Protein AF-A0A3D5KE02-F1 (afdb_monomer_lite)

Sequence (170 aa):
MRNIPLLLDSGAHSLYNRHIMNTGNGFMNKCYDWYYTDEFKQYVDAYADFVKYYRGYIDYYVNVDAIGNPELTFKIHEYLEKEHNLRPMPVIHYLTDVSWVKKYMDKGYDYIAIGGLGQEVDKAHYFRWADTIFRYISDPVTKMPVIKTHGLAIANFEILRRYPWYSVDA

Structure (mmCIF, N/CA/C/O backbone):
data_AF-A0A3D5KE02-F1
#
_entry.id   AF-A0A3D5KE02-F1
#
loop_
_atom_site.group_PDB
_atom_site.id
_atom_site.type_symbol
_atom_site.label_atom_id
_atom_site.label_alt_id
_atom_site.label_comp_id
_atom_site.label_asym_id
_atom_site.label_entity_id
_atom_site.label_seq_id
_atom_site.pdbx_PDB_ins_code
_atom_site.Cartn_x
_atom_site.Cartn_y
_atom_site.Cartn_z
_atom_site.occupancy
_atom_site.B_iso_or_equiv
_atom_site.auth_seq_id
_atom_site.auth_comp_id
_atom_site.auth_asym_id
_atom_site.auth_atom_id
_atom_site.pdbx_PDB_model_num
ATOM 1 N N . MET A 1 1 ? -20.496 -20.550 -1.465 1.00 58.88 1 MET A N 1
ATOM 2 C CA . MET A 1 1 ? -20.091 -19.203 -1.009 1.00 58.88 1 MET A CA 1
ATOM 3 C C . MET A 1 1 ? -18.686 -19.318 -0.447 1.00 58.88 1 MET A C 1
ATOM 5 O O . MET A 1 1 ? -18.450 -20.249 0.315 1.00 58.88 1 MET A O 1
ATOM 9 N N . ARG A 1 2 ? -17.738 -18.479 -0.883 1.00 66.88 2 ARG A N 1
ATOM 10 C CA . ARG A 1 2 ? -16.411 -18.418 -0.249 1.00 66.88 2 ARG A CA 1
ATOM 11 C C . ARG A 1 2 ? -16.573 -17.640 1.058 1.00 66.88 2 ARG A C 1
ATOM 13 O O . ARG A 1 2 ? -17.112 -16.543 1.030 1.00 66.88 2 ARG A O 1
ATOM 20 N N . ASN A 1 3 ? -16.149 -18.228 2.176 1.00 79.81 3 ASN A N 1
ATOM 21 C CA . ASN A 1 3 ? -16.277 -17.622 3.509 1.00 79.81 3 ASN A CA 1
ATOM 22 C C . ASN A 1 3 ? -15.004 -16.892 3.970 1.00 79.81 3 ASN A C 1
ATOM 24 O O . ASN A 1 3 ? -14.986 -16.359 5.075 1.00 79.81 3 ASN A O 1
ATOM 28 N N . ILE A 1 4 ? -13.938 -16.891 3.164 1.00 89.00 4 ILE A N 1
ATOM 29 C CA . ILE A 1 4 ? -12.635 -16.326 3.530 1.00 89.00 4 ILE A CA 1
ATOM 30 C C . ILE A 1 4 ? -12.225 -15.326 2.443 1.00 89.00 4 ILE A C 1
ATOM 32 O O . ILE A 1 4 ? -12.051 -15.762 1.301 1.00 89.00 4 ILE A O 1
ATOM 36 N N . PRO A 1 5 ? -12.088 -14.028 2.777 1.00 92.56 5 PRO A N 1
ATOM 37 C CA . PRO A 1 5 ? -11.579 -13.024 1.852 1.00 92.56 5 PRO A CA 1
ATOM 38 C C . PRO A 1 5 ? -10.137 -13.322 1.430 1.00 92.56 5 PRO A C 1
ATOM 40 O O . PRO A 1 5 ? -9.315 -13.698 2.267 1.00 92.56 5 PRO A O 1
ATOM 43 N N . LEU A 1 6 ? -9.822 -13.120 0.153 1.00 95.06 6 LEU A N 1
ATOM 44 C CA . LEU A 1 6 ? -8.477 -13.244 -0.401 1.00 95.06 6 LEU A CA 1
ATOM 45 C C . LEU A 1 6 ? -7.895 -11.863 -0.714 1.00 95.06 6 LEU A C 1
ATOM 47 O O . LEU A 1 6 ? -8.452 -11.118 -1.524 1.00 95.06 6 LEU A O 1
ATOM 51 N N . LEU A 1 7 ? -6.747 -11.558 -0.108 1.00 96.75 7 LEU A N 1
ATOM 52 C CA . LEU A 1 7 ? -5.913 -10.416 -0.468 1.00 96.75 7 LEU A CA 1
ATOM 53 C C . LEU A 1 7 ? -4.772 -10.883 -1.380 1.00 96.75 7 LEU A C 1
ATOM 55 O O . LEU A 1 7 ? -4.089 -11.855 -1.065 1.00 96.75 7 LEU A O 1
ATOM 59 N N . LEU A 1 8 ? -4.585 -10.199 -2.507 1.00 97.62 8 LEU A N 1
ATOM 60 C CA . LEU A 1 8 ? -3.496 -10.434 -3.450 1.00 97.62 8 LEU A CA 1
ATOM 61 C C . LEU A 1 8 ? -2.366 -9.417 -3.237 1.00 97.62 8 LEU A C 1
ATOM 63 O O . LEU A 1 8 ? -2.588 -8.207 -3.329 1.00 97.62 8 LEU A O 1
ATOM 67 N N . ASP A 1 9 ? -1.159 -9.928 -2.996 1.00 97.38 9 ASP A N 1
ATOM 68 C CA . ASP A 1 9 ? 0.077 -9.145 -3.030 1.00 97.38 9 ASP A CA 1
ATOM 69 C C . ASP A 1 9 ? 0.479 -8.784 -4.472 1.00 97.38 9 ASP A C 1
ATOM 71 O O . ASP A 1 9 ? 0.216 -9.533 -5.417 1.00 97.38 9 ASP A O 1
ATOM 75 N N . SER A 1 10 ? 1.133 -7.636 -4.639 1.00 97.56 10 SER A N 1
ATOM 76 C CA . SER A 1 10 ? 1.538 -7.104 -5.945 1.00 97.56 10 SER A CA 1
ATOM 77 C C . SER A 1 10 ? 2.935 -7.528 -6.397 1.00 97.56 10 SER A C 1
ATOM 79 O O . SER A 1 10 ? 3.343 -7.169 -7.497 1.00 97.56 10 SER A O 1
ATOM 81 N N . GLY A 1 11 ? 3.698 -8.238 -5.561 1.00 97.00 11 GLY A N 1
ATOM 82 C CA . GLY A 1 11 ? 5.084 -8.613 -5.827 1.00 97.00 11 GLY A CA 1
ATOM 83 C C . GLY A 1 11 ? 6.092 -7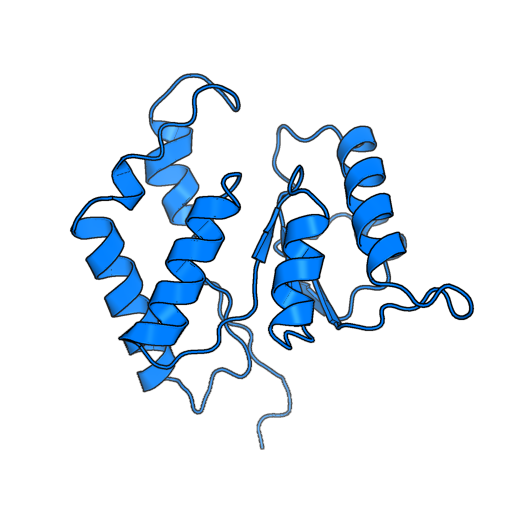.465 -5.688 1.00 97.00 11 GLY A C 1
ATOM 84 O O . GLY A 1 11 ? 7.283 -7.668 -5.950 1.00 97.00 11 GLY A O 1
ATOM 85 N N . ALA A 1 12 ? 5.659 -6.276 -5.252 1.00 96.12 12 ALA A N 1
ATOM 86 C CA . ALA A 1 12 ? 6.487 -5.072 -5.156 1.00 96.12 12 ALA A CA 1
ATOM 87 C C . ALA A 1 12 ? 7.755 -5.273 -4.311 1.00 96.12 12 ALA A C 1
ATOM 89 O O . ALA A 1 12 ? 8.839 -4.842 -4.706 1.00 96.12 12 ALA A O 1
ATOM 90 N N . HIS A 1 13 ? 7.676 -6.018 -3.203 1.00 93.56 13 HIS A N 1
ATOM 91 C CA . HIS A 1 13 ? 8.852 -6.328 -2.383 1.00 93.56 13 HIS A CA 1
ATOM 92 C C . HIS A 1 13 ? 9.904 -7.162 -3.138 1.00 93.56 13 HIS A C 1
ATOM 94 O O . HIS A 1 13 ? 11.105 -6.900 -3.033 1.00 93.56 13 HIS A O 1
ATOM 100 N N . SER A 1 14 ? 9.485 -8.136 -3.952 1.00 93.94 14 SER A N 1
ATOM 101 C CA . SER A 1 14 ? 10.408 -8.917 -4.786 1.00 93.94 14 SER A CA 1
ATOM 102 C C . SER A 1 14 ? 11.065 -8.063 -5.874 1.00 93.94 14 SER A C 1
ATOM 104 O O . SER A 1 14 ? 12.266 -8.209 -6.114 1.00 93.94 14 SER A O 1
ATOM 106 N N . LEU A 1 15 ? 10.306 -7.156 -6.498 1.00 94.38 15 LEU A N 1
ATOM 107 C CA . LEU A 1 15 ? 10.835 -6.200 -7.476 1.00 94.38 15 LEU A CA 1
ATOM 108 C C . LEU A 1 15 ? 11.845 -5.247 -6.835 1.00 94.38 15 LEU A C 1
ATOM 110 O O . LEU A 1 15 ? 12.945 -5.064 -7.354 1.00 94.38 15 LEU A O 1
ATOM 114 N N . TYR A 1 16 ? 11.504 -4.702 -5.670 1.00 91.06 16 TYR A N 1
ATOM 115 C CA . TYR A 1 16 ? 12.371 -3.823 -4.897 1.00 91.06 16 TYR A CA 1
ATOM 116 C C . TYR A 1 16 ? 13.699 -4.501 -4.533 1.00 91.06 16 TYR A C 1
ATOM 118 O O . TYR A 1 16 ? 14.767 -3.925 -4.749 1.00 91.06 16 TYR A O 1
ATOM 126 N N . ASN A 1 17 ? 13.667 -5.750 -4.063 1.00 89.00 17 ASN A N 1
ATOM 127 C CA . ASN A 1 17 ? 14.891 -6.492 -3.760 1.00 89.00 17 ASN A CA 1
ATOM 128 C C . ASN A 1 17 ? 15.759 -6.691 -5.007 1.00 89.00 17 ASN A C 1
ATOM 130 O O . ASN A 1 17 ? 16.967 -6.465 -4.965 1.00 89.00 17 ASN A O 1
ATOM 134 N N . ARG A 1 18 ? 15.146 -7.072 -6.134 1.00 90.44 18 ARG A N 1
ATOM 135 C CA . ARG A 1 18 ? 15.862 -7.346 -7.386 1.00 90.44 18 ARG A CA 1
ATOM 136 C C . ARG A 1 18 ? 16.480 -6.094 -8.008 1.00 90.44 18 ARG A C 1
ATOM 138 O O . ARG A 1 18 ? 17.625 -6.158 -8.443 1.00 90.44 18 ARG A O 1
ATOM 145 N N . HIS A 1 19 ? 15.731 -4.996 -8.063 1.00 89.69 19 HIS A N 1
ATOM 146 C CA . HIS A 1 19 ? 16.077 -3.835 -8.886 1.00 89.69 19 HIS A CA 1
ATOM 147 C C . HIS A 1 19 ? 16.568 -2.621 -8.094 1.00 89.69 19 HIS A C 1
ATOM 149 O O . HIS A 1 19 ? 17.078 -1.694 -8.712 1.00 89.69 19 HIS A O 1
ATOM 155 N N . ILE A 1 20 ? 16.420 -2.610 -6.762 1.00 85.56 20 ILE A N 1
ATOM 156 C CA . ILE A 1 20 ? 16.772 -1.456 -5.917 1.00 85.56 20 ILE A CA 1
ATOM 157 C C . ILE A 1 20 ? 17.773 -1.841 -4.827 1.00 85.56 20 ILE A C 1
ATOM 159 O O . ILE A 1 20 ? 18.833 -1.229 -4.728 1.00 85.56 20 ILE A O 1
ATOM 163 N N . MET A 1 21 ? 17.484 -2.859 -4.004 1.00 77.94 21 MET A N 1
ATOM 164 C CA . MET A 1 21 ? 18.418 -3.239 -2.927 1.00 77.94 21 MET A CA 1
ATOM 165 C C . MET A 1 21 ? 19.736 -3.797 -3.469 1.00 77.94 21 MET A C 1
ATOM 167 O O . MET A 1 21 ? 20.801 -3.492 -2.937 1.00 77.94 21 MET A O 1
ATOM 171 N N . ASN A 1 22 ? 19.671 -4.586 -4.543 1.00 69.06 22 ASN A N 1
ATOM 172 C CA . ASN A 1 22 ? 20.833 -5.285 -5.092 1.00 69.06 22 ASN A CA 1
ATOM 173 C C . ASN A 1 22 ? 21.682 -4.442 -6.063 1.00 69.06 22 ASN A C 1
ATOM 175 O O . ASN A 1 22 ? 22.681 -4.943 -6.575 1.00 69.06 22 ASN A O 1
ATOM 179 N N . THR A 1 23 ? 21.321 -3.178 -6.319 1.00 65.00 23 THR A N 1
ATOM 180 C CA . THR A 1 23 ? 22.024 -2.307 -7.282 1.00 65.00 23 THR A CA 1
ATOM 181 C C . THR A 1 23 ? 23.038 -1.340 -6.648 1.00 65.00 23 THR A C 1
ATOM 183 O O . THR A 1 23 ? 23.767 -0.684 -7.387 1.00 65.00 23 THR A O 1
ATOM 186 N N . GLY A 1 24 ? 23.159 -1.290 -5.310 1.00 53.88 24 GLY A N 1
ATOM 187 C CA . GLY A 1 24 ? 24.323 -0.715 -4.606 1.00 53.88 24 GLY A CA 1
ATOM 188 C C . GLY A 1 24 ? 24.070 0.416 -3.586 1.00 53.88 24 GLY A C 1
ATOM 189 O O . GLY A 1 24 ? 23.250 1.300 -3.795 1.00 53.88 24 GLY A O 1
ATOM 190 N N . ASN A 1 25 ? 24.870 0.378 -2.505 1.00 44.94 25 ASN A N 1
ATOM 191 C CA . ASN A 1 25 ? 25.144 1.361 -1.433 1.00 44.94 25 ASN A CA 1
ATOM 192 C C . ASN A 1 25 ? 23.988 1.900 -0.563 1.00 44.94 25 ASN A C 1
ATOM 194 O O . ASN A 1 25 ? 23.861 3.106 -0.350 1.00 44.94 25 ASN A O 1
ATOM 198 N N . GLY A 1 26 ? 23.267 0.980 0.086 1.00 50.59 26 GLY A N 1
ATOM 199 C CA . GLY A 1 26 ? 22.546 1.237 1.339 1.00 50.59 26 GLY A CA 1
ATOM 200 C C . GLY A 1 26 ? 21.244 2.034 1.209 1.00 50.59 26 GLY A C 1
ATOM 201 O O . GLY A 1 26 ? 20.931 2.613 0.172 1.00 50.59 26 GLY A O 1
ATOM 202 N N . PHE A 1 27 ? 20.475 2.080 2.304 1.00 50.75 27 PHE A N 1
ATOM 203 C CA . PHE A 1 27 ? 19.140 2.695 2.382 1.00 50.75 27 PHE A CA 1
ATOM 204 C C . PHE A 1 27 ? 19.060 4.145 1.854 1.00 50.75 27 PHE A C 1
ATOM 206 O O . PHE A 1 27 ? 17.977 4.599 1.484 1.00 50.75 27 PHE A O 1
ATOM 213 N N . MET A 1 28 ? 20.191 4.863 1.801 1.00 51.22 28 MET A N 1
ATOM 214 C CA . MET A 1 28 ? 20.272 6.287 1.457 1.00 51.22 28 MET A CA 1
ATOM 215 C C . MET A 1 28 ? 20.569 6.606 -0.015 1.00 51.22 28 MET A C 1
ATOM 217 O O . MET A 1 28 ? 20.303 7.731 -0.421 1.00 51.22 28 MET A O 1
ATOM 221 N N . ASN A 1 29 ? 21.047 5.654 -0.825 1.00 57.09 29 ASN A N 1
ATOM 222 C CA . ASN A 1 29 ? 21.339 5.873 -2.252 1.00 57.09 29 ASN A CA 1
ATOM 223 C C . ASN A 1 29 ? 20.473 4.981 -3.153 1.00 57.09 29 ASN A C 1
ATOM 225 O O . ASN A 1 29 ? 20.963 4.320 -4.066 1.00 57.09 29 ASN A O 1
ATOM 229 N N . LYS A 1 30 ? 19.163 4.946 -2.887 1.00 68.12 30 LYS A N 1
ATOM 230 C CA . LYS A 1 30 ? 18.218 4.183 -3.710 1.00 68.12 30 LYS A CA 1
ATOM 231 C C . LYS A 1 30 ? 18.053 4.844 -5.077 1.00 68.12 30 LYS A C 1
ATOM 233 O O . LYS A 1 30 ? 17.524 5.950 -5.177 1.00 68.12 30 LYS A O 1
ATOM 238 N N . CYS A 1 31 ? 18.460 4.137 -6.122 1.00 80.62 31 CYS A N 1
ATOM 239 C CA . CYS A 1 31 ? 18.144 4.486 -7.497 1.00 80.62 31 CYS A CA 1
ATOM 240 C C . CYS A 1 31 ? 16.792 3.868 -7.872 1.00 80.62 31 CYS A C 1
ATOM 242 O O . CYS A 1 31 ? 16.634 2.656 -7.772 1.00 80.62 31 CYS A O 1
ATOM 244 N N . TYR A 1 32 ? 15.820 4.685 -8.288 1.00 89.44 32 TYR A N 1
ATOM 245 C CA . TYR A 1 32 ? 14.488 4.221 -8.709 1.00 89.44 32 TYR A CA 1
ATOM 246 C C . TYR A 1 32 ? 14.326 4.195 -10.237 1.00 89.44 32 TYR A C 1
ATOM 248 O O . TYR A 1 32 ? 13.203 4.082 -10.722 1.00 89.44 32 TYR A O 1
ATOM 256 N N . ASP A 1 33 ? 15.420 4.277 -10.999 1.00 90.88 33 ASP A N 1
ATOM 257 C CA . ASP A 1 33 ? 15.392 4.383 -12.465 1.00 90.88 33 ASP A CA 1
ATOM 258 C C . ASP A 1 33 ? 14.643 3.224 -13.131 1.00 90.88 33 ASP A C 1
ATOM 260 O O . ASP A 1 33 ? 13.952 3.420 -14.130 1.00 90.88 33 ASP A O 1
ATOM 264 N N . TRP A 1 34 ? 14.698 2.027 -12.537 1.00 93.56 34 TRP A N 1
ATOM 265 C CA . TRP A 1 34 ? 13.983 0.862 -13.055 1.00 93.56 34 TRP A CA 1
ATOM 266 C C . TRP A 1 34 ? 12.461 1.079 -13.151 1.00 93.56 34 TRP A C 1
ATOM 268 O O . TRP A 1 34 ? 11.843 0.616 -14.108 1.00 93.56 34 TRP A O 1
ATOM 278 N N . TYR A 1 35 ? 11.861 1.864 -12.248 1.00 95.62 35 TYR A N 1
ATOM 279 C CA . TYR A 1 35 ? 10.425 2.183 -12.277 1.00 95.62 35 TYR A CA 1
ATOM 280 C C . TYR A 1 35 ? 10.009 3.073 -13.461 1.00 95.62 35 TYR A C 1
ATOM 282 O O . TYR A 1 35 ? 8.820 3.290 -13.680 1.00 95.62 35 TYR A O 1
ATOM 290 N N . TYR A 1 36 ? 10.967 3.603 -14.222 1.00 95.31 36 TYR A N 1
ATOM 291 C CA . TYR A 1 36 ? 10.714 4.396 -15.427 1.00 95.31 36 TYR A CA 1
ATOM 292 C C . TYR A 1 36 ? 10.968 3.608 -16.719 1.00 95.31 36 TYR A C 1
ATOM 294 O O . TYR A 1 36 ? 10.894 4.176 -17.807 1.00 95.31 36 TYR A O 1
ATOM 302 N N . THR A 1 37 ? 11.276 2.312 -16.619 1.00 96.81 37 THR A N 1
ATOM 303 C CA . THR A 1 37 ? 11.525 1.447 -17.778 1.00 96.81 37 THR A CA 1
ATOM 304 C C . THR A 1 37 ? 10.233 0.877 -18.363 1.00 96.81 37 THR A C 1
ATOM 306 O O . THR A 1 37 ? 9.233 0.697 -17.662 1.00 96.81 37 THR A O 1
ATOM 309 N N . ASP A 1 38 ? 10.281 0.502 -19.643 1.00 98.12 38 ASP A N 1
ATOM 310 C CA . ASP A 1 38 ? 9.194 -0.245 -20.285 1.00 98.12 38 ASP A CA 1
ATOM 311 C C . ASP A 1 38 ? 8.962 -1.607 -19.620 1.00 98.12 38 ASP A C 1
ATOM 313 O O . ASP A 1 38 ? 7.827 -2.072 -19.567 1.00 98.12 38 ASP A O 1
ATOM 317 N N . GLU A 1 39 ? 10.009 -2.230 -19.071 1.00 97.88 39 GLU A N 1
ATOM 318 C CA . GLU A 1 39 ? 9.906 -3.496 -18.336 1.00 97.88 39 GLU A CA 1
ATOM 319 C C . GLU A 1 39 ? 9.007 -3.349 -17.100 1.00 97.88 39 GLU A C 1
ATOM 321 O O . GLU A 1 39 ? 8.083 -4.141 -16.906 1.00 97.88 39 GLU A O 1
ATOM 326 N N . PHE A 1 40 ? 9.219 -2.307 -16.288 1.00 98.06 40 PHE A N 1
ATOM 327 C CA . PHE A 1 40 ? 8.353 -2.046 -15.139 1.00 98.06 40 PHE A CA 1
ATOM 328 C C . PHE A 1 40 ? 6.916 -1.750 -15.574 1.00 98.06 40 PHE A C 1
ATOM 330 O O . PHE A 1 40 ? 5.971 -2.299 -15.005 1.00 98.06 40 PHE A O 1
ATOM 337 N N . LYS A 1 41 ? 6.731 -0.931 -16.616 1.00 98.44 41 LYS A N 1
ATOM 338 C CA . LYS A 1 41 ? 5.392 -0.647 -17.144 1.00 98.44 41 LYS A CA 1
ATOM 339 C C . LYS A 1 41 ? 4.683 -1.930 -17.594 1.00 98.44 41 LYS A C 1
ATOM 341 O O . LYS A 1 41 ? 3.526 -2.137 -17.234 1.00 98.44 41 LYS A O 1
ATOM 346 N N . GLN A 1 42 ? 5.378 -2.812 -18.314 1.00 98.62 42 GLN A N 1
ATOM 347 C CA . GLN A 1 42 ? 4.853 -4.115 -18.733 1.00 98.62 42 GLN A CA 1
ATOM 348 C C . GLN A 1 42 ? 4.464 -4.989 -17.536 1.00 98.62 42 GLN A C 1
ATOM 350 O O . GLN A 1 42 ? 3.434 -5.658 -17.587 1.00 98.62 42 GLN A O 1
ATOM 355 N N . TYR A 1 43 ? 5.236 -4.957 -16.445 1.00 98.75 43 TYR A N 1
ATOM 356 C CA . TYR A 1 43 ? 4.874 -5.653 -15.210 1.00 98.75 43 TYR A CA 1
ATOM 357 C C . TYR A 1 43 ? 3.565 -5.121 -14.615 1.00 98.75 43 TYR A C 1
ATOM 359 O O . TYR A 1 43 ? 2.676 -5.905 -14.287 1.00 98.75 43 TYR A O 1
ATOM 367 N N . VAL A 1 44 ? 3.428 -3.797 -14.486 1.00 98.75 44 VAL A N 1
ATOM 368 C CA . VAL A 1 44 ? 2.219 -3.167 -13.930 1.00 98.75 44 VAL A CA 1
ATOM 369 C C . VAL A 1 44 ? 0.994 -3.466 -14.800 1.00 98.75 44 VAL A C 1
ATOM 371 O O . VAL A 1 44 ? -0.070 -3.780 -14.266 1.00 98.75 44 VAL A O 1
ATOM 374 N N . ASP A 1 45 ? 1.150 -3.429 -16.125 1.00 98.81 45 ASP A N 1
ATOM 375 C CA . ASP A 1 45 ? 0.090 -3.776 -17.077 1.00 98.81 45 ASP A CA 1
ATOM 376 C C . ASP A 1 45 ? -0.317 -5.258 -16.937 1.00 98.81 45 ASP A C 1
ATOM 378 O O . ASP A 1 45 ? -1.502 -5.566 -16.799 1.00 98.81 45 ASP A O 1
ATOM 382 N N . ALA A 1 46 ? 0.653 -6.174 -16.853 1.00 98.81 46 ALA A N 1
ATOM 383 C CA . ALA A 1 46 ? 0.391 -7.600 -16.650 1.00 98.81 46 ALA A CA 1
ATOM 384 C C . ALA A 1 46 ? -0.262 -7.902 -15.288 1.00 98.81 46 ALA A C 1
ATOM 386 O O . ALA A 1 46 ? -1.153 -8.750 -15.199 1.00 98.81 46 ALA A O 1
ATOM 387 N N . TYR A 1 47 ? 0.143 -7.200 -14.225 1.00 98.81 47 TYR A N 1
ATOM 388 C CA . TYR A 1 47 ? -0.497 -7.288 -12.912 1.00 98.81 47 TYR A CA 1
ATOM 389 C C . TYR A 1 47 ? -1.966 -6.854 -12.978 1.00 98.81 47 TYR A C 1
ATOM 391 O O . TYR A 1 47 ? -2.846 -7.547 -12.463 1.00 98.81 47 TYR A O 1
ATOM 399 N N . ALA A 1 48 ? -2.253 -5.742 -13.659 1.00 98.81 48 ALA A N 1
ATOM 400 C CA . ALA A 1 48 ? -3.617 -5.265 -13.835 1.00 98.81 48 ALA A CA 1
ATOM 401 C C . ALA A 1 48 ? -4.489 -6.272 -14.605 1.00 98.81 48 ALA A C 1
ATOM 403 O O . ALA A 1 48 ? -5.630 -6.531 -14.209 1.00 98.81 48 ALA A O 1
ATOM 404 N N . ASP A 1 49 ? -3.951 -6.882 -15.662 1.00 98.75 49 ASP A N 1
ATOM 405 C CA . ASP A 1 49 ? -4.639 -7.928 -16.422 1.00 98.75 49 ASP A CA 1
ATOM 406 C C . ASP A 1 49 ? -4.901 -9.178 -15.573 1.00 98.75 49 ASP A C 1
ATOM 408 O O . ASP A 1 49 ? -6.002 -9.736 -15.614 1.00 98.75 49 ASP A O 1
ATOM 412 N N . PHE A 1 50 ? -3.943 -9.574 -14.732 1.00 98.75 50 PHE A N 1
ATOM 413 C CA . PHE A 1 50 ? -4.110 -10.680 -13.791 1.00 98.75 50 PHE A CA 1
ATOM 414 C C . PHE A 1 50 ? -5.250 -10.415 -12.797 1.00 98.75 50 PHE A C 1
ATOM 416 O O . PHE A 1 50 ? -6.138 -11.258 -12.631 1.00 98.75 50 PHE A O 1
ATOM 423 N N . VAL A 1 51 ? -5.276 -9.229 -12.178 1.00 98.56 51 VAL A N 1
ATOM 424 C CA . VAL A 1 51 ? -6.345 -8.820 -11.250 1.00 98.56 51 VAL A CA 1
ATOM 425 C C . VAL A 1 51 ? -7.708 -8.868 -11.942 1.00 98.56 51 VAL A C 1
ATOM 427 O O . VAL A 1 51 ? -8.663 -9.420 -11.394 1.00 98.56 51 VAL A O 1
ATOM 430 N N . LYS A 1 52 ? -7.815 -8.342 -13.169 1.00 98.50 52 LYS A N 1
ATOM 431 C CA . LYS A 1 52 ? -9.068 -8.351 -13.942 1.00 98.50 52 LYS A CA 1
ATOM 432 C C . LYS A 1 52 ? -9.520 -9.768 -14.281 1.00 98.50 52 LYS A C 1
ATOM 434 O O . LYS A 1 52 ? -10.706 -10.072 -14.129 1.00 98.50 52 LYS A O 1
ATOM 439 N N . TYR A 1 53 ? -8.597 -10.627 -14.711 1.00 98.38 53 TYR A N 1
ATOM 440 C CA . TYR A 1 53 ? -8.889 -12.013 -15.073 1.00 98.38 53 TYR A CA 1
ATOM 441 C C . TYR A 1 53 ? -9.414 -12.812 -13.870 1.00 98.38 53 TYR A C 1
ATOM 443 O O . TYR A 1 53 ? -10.403 -13.537 -13.985 1.00 98.38 53 TYR A O 1
ATOM 451 N N . TYR A 1 54 ? -8.820 -12.616 -12.688 1.00 97.81 54 TYR A N 1
ATOM 452 C CA . TYR A 1 54 ? -9.178 -13.331 -11.459 1.00 97.81 54 TYR A CA 1
ATOM 453 C C . TYR A 1 54 ? -10.112 -12.558 -10.515 1.00 97.81 54 TYR A C 1
ATOM 455 O O . TYR A 1 54 ? -10.313 -12.984 -9.378 1.00 97.81 54 T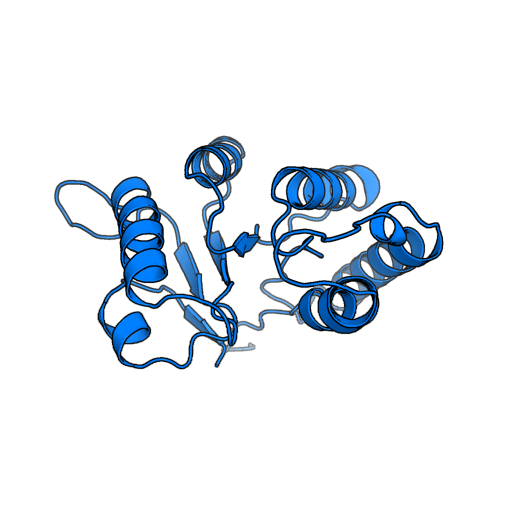YR A O 1
ATOM 463 N N . ARG A 1 55 ? -10.756 -11.475 -10.968 1.00 95.50 55 ARG A N 1
ATOM 464 C CA . ARG A 1 55 ? -11.601 -10.593 -10.131 1.00 95.50 55 ARG A CA 1
ATOM 465 C C . ARG A 1 55 ? -12.731 -11.290 -9.361 1.00 95.50 55 ARG A C 1
ATOM 467 O O . ARG A 1 55 ? -13.217 -10.756 -8.379 1.00 95.50 55 ARG A O 1
ATOM 474 N N . GLY A 1 56 ? -13.180 -12.465 -9.814 1.00 95.06 56 GLY A N 1
ATOM 475 C CA . GLY A 1 56 ? -14.187 -13.272 -9.108 1.00 95.06 56 GLY A CA 1
ATOM 476 C C . GLY A 1 56 ? -13.640 -14.066 -7.914 1.00 95.06 56 GLY A C 1
ATOM 477 O O . GLY A 1 56 ? -14.414 -14.681 -7.186 1.00 95.06 56 GLY A O 1
ATOM 478 N N . TYR A 1 57 ? -12.318 -14.084 -7.734 1.00 95.06 57 TYR A N 1
ATOM 479 C CA . TYR A 1 57 ? -11.609 -14.849 -6.708 1.00 95.06 57 TYR A CA 1
ATOM 480 C C . TYR A 1 57 ? -10.786 -13.980 -5.754 1.00 95.06 57 TYR A C 1
ATOM 482 O O . TYR A 1 57 ? -10.327 -14.512 -4.744 1.00 95.06 57 TYR A O 1
ATOM 490 N N . ILE A 1 58 ? -10.572 -12.707 -6.093 1.00 96.19 58 ILE A N 1
ATOM 491 C CA . ILE A 1 58 ? -9.757 -11.743 -5.350 1.00 96.19 58 ILE A CA 1
ATOM 492 C C . ILE A 1 58 ? -10.702 -10.715 -4.728 1.00 96.19 58 ILE A C 1
ATOM 494 O O . ILE A 1 58 ? -11.422 -10.033 -5.454 1.00 96.19 58 ILE A O 1
ATOM 498 N N . ASP A 1 59 ? -10.681 -10.591 -3.404 1.00 96.12 59 ASP A N 1
ATOM 499 C CA . ASP A 1 59 ? -11.507 -9.623 -2.674 1.00 96.12 59 ASP A CA 1
ATOM 500 C C . ASP A 1 59 ? -10.773 -8.288 -2.496 1.00 96.12 59 ASP A C 1
ATOM 502 O O . ASP A 1 59 ? -11.372 -7.218 -2.600 1.00 96.12 59 ASP A O 1
ATOM 506 N N . TYR A 1 60 ? -9.458 -8.354 -2.271 1.00 97.56 60 TYR A N 1
ATOM 507 C CA . TYR A 1 60 ? -8.578 -7.199 -2.121 1.00 97.56 60 TYR A CA 1
ATOM 508 C C . TYR A 1 60 ? -7.274 -7.417 -2.882 1.00 9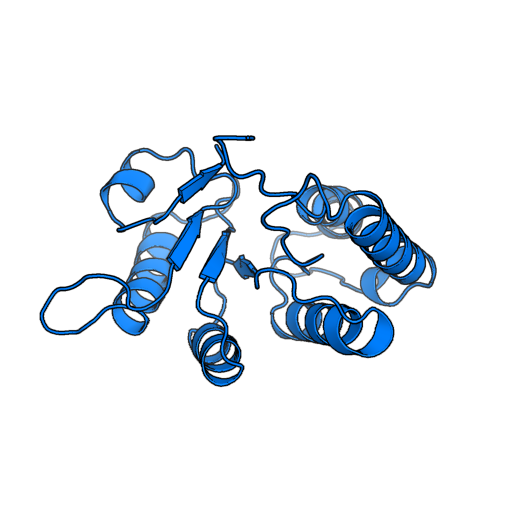7.56 60 TYR A C 1
ATOM 510 O O . TYR A 1 60 ? -6.807 -8.542 -3.030 1.00 97.56 60 TYR A O 1
ATOM 518 N N . TYR A 1 61 ? -6.654 -6.341 -3.343 1.00 98.31 61 TYR A N 1
ATOM 519 C CA . TYR A 1 61 ? -5.341 -6.377 -3.978 1.00 98.31 61 TYR A CA 1
ATOM 520 C C . TYR A 1 61 ? -4.626 -5.064 -3.695 1.00 98.31 61 TYR A C 1
ATOM 522 O O . TYR A 1 61 ? -5.263 -4.009 -3.697 1.00 98.31 61 TYR A O 1
ATOM 530 N N . VAL A 1 62 ? -3.329 -5.113 -3.413 1.00 98.19 62 VAL A N 1
ATOM 531 C CA . VAL A 1 62 ? -2.527 -3.911 -3.131 1.00 98.19 62 VAL A CA 1
ATOM 532 C C . VAL A 1 62 ? -1.986 -3.288 -4.421 1.00 98.19 62 VAL A C 1
ATOM 534 O O . VAL A 1 62 ? -2.050 -3.894 -5.494 1.00 98.19 62 VAL A O 1
ATOM 537 N N . ASN A 1 63 ? -1.502 -2.048 -4.372 1.00 96.75 63 ASN A N 1
ATOM 538 C CA . ASN A 1 63 ? -0.823 -1.451 -5.525 1.00 96.75 63 ASN A CA 1
ATOM 539 C C . ASN A 1 63 ? 0.597 -2.035 -5.694 1.00 96.75 63 ASN A C 1
ATOM 541 O O . ASN A 1 63 ? 1.140 -2.658 -4.785 1.00 96.75 63 ASN A O 1
ATOM 545 N N . VAL A 1 64 ? 1.191 -1.864 -6.880 1.00 98.06 64 VAL A N 1
ATOM 546 C CA . VAL A 1 64 ? 2.607 -2.192 -7.130 1.00 98.06 64 VAL A CA 1
ATOM 547 C C . VAL A 1 64 ? 3.443 -1.018 -6.615 1.00 98.06 64 VAL A C 1
ATOM 549 O O . VAL A 1 64 ? 3.735 -0.089 -7.364 1.00 98.06 64 VAL A O 1
ATOM 552 N N . ASP A 1 65 ? 3.717 -0.970 -5.315 1.00 96.88 65 ASP A N 1
ATOM 553 C CA . ASP A 1 65 ? 4.327 0.202 -4.694 1.00 96.88 65 ASP A CA 1
ATOM 554 C C . ASP A 1 65 ? 5.837 0.327 -4.962 1.00 96.88 65 ASP A C 1
ATOM 556 O O . ASP A 1 65 ? 6.521 -0.624 -5.338 1.00 96.88 65 ASP A O 1
ATOM 560 N N . ALA A 1 66 ? 6.360 1.536 -4.753 1.00 94.88 66 ALA A N 1
ATOM 561 C CA . ALA A 1 66 ? 7.788 1.813 -4.769 1.00 94.88 66 ALA A CA 1
ATOM 562 C C . ALA A 1 66 ? 8.284 2.022 -3.333 1.00 94.88 66 ALA A C 1
ATOM 564 O O . ALA A 1 66 ? 8.209 3.132 -2.797 1.00 94.88 66 ALA A O 1
ATOM 565 N N . ILE A 1 67 ? 8.800 0.959 -2.708 1.00 91.81 67 ILE A N 1
ATOM 566 C CA . ILE A 1 67 ? 9.164 0.936 -1.281 1.00 91.81 67 ILE A CA 1
ATOM 567 C C . ILE A 1 67 ? 10.138 2.067 -0.916 1.00 91.81 67 ILE A C 1
ATOM 569 O O . ILE A 1 67 ? 11.315 2.065 -1.286 1.00 91.81 67 ILE A O 1
ATOM 573 N N . GLY A 1 68 ? 9.660 3.001 -0.091 1.00 88.88 68 GLY A N 1
ATOM 574 C CA . GLY A 1 68 ? 10.411 4.178 0.356 1.00 88.88 68 GLY A CA 1
ATOM 575 C C . GLY A 1 68 ? 10.279 5.408 -0.549 1.00 88.88 68 GLY A C 1
ATOM 576 O O . GLY A 1 68 ? 10.946 6.407 -0.294 1.00 88.88 68 GLY A O 1
ATOM 577 N N . ASN A 1 69 ? 9.426 5.362 -1.575 1.00 93.06 69 ASN A N 1
ATOM 578 C CA . ASN A 1 69 ? 9.104 6.486 -2.448 1.00 93.06 69 ASN A CA 1
ATOM 579 C C . ASN A 1 69 ? 7.572 6.656 -2.564 1.00 93.06 69 ASN A C 1
ATOM 581 O O . ASN A 1 69 ? 6.938 6.084 -3.460 1.00 93.06 69 ASN A O 1
ATOM 585 N N . PRO A 1 70 ? 6.944 7.426 -1.654 1.00 95.25 70 PRO A N 1
ATOM 586 C CA . PRO A 1 70 ? 5.490 7.567 -1.625 1.00 95.25 70 PRO A CA 1
ATOM 587 C C . PRO A 1 70 ? 4.936 8.344 -2.829 1.00 95.25 70 PRO A C 1
ATOM 589 O O . PRO A 1 70 ? 3.822 8.071 -3.270 1.00 95.25 70 PRO A O 1
ATOM 592 N N . GLU A 1 71 ? 5.716 9.258 -3.416 1.00 96.62 71 GLU A N 1
ATOM 593 C CA . GLU A 1 71 ? 5.320 9.975 -4.633 1.00 96.62 71 GLU A CA 1
ATOM 594 C C . GLU A 1 71 ? 5.217 9.039 -5.833 1.00 96.62 71 GLU A C 1
ATOM 596 O O . GLU A 1 71 ? 4.223 9.062 -6.559 1.00 96.62 71 GLU A O 1
ATOM 601 N N . LEU A 1 72 ? 6.234 8.202 -6.037 1.00 96.81 72 LEU A N 1
ATOM 602 C CA . LEU A 1 72 ? 6.247 7.220 -7.112 1.00 96.81 72 LEU A CA 1
ATOM 603 C C . LEU A 1 72 ? 5.172 6.151 -6.898 1.00 96.81 72 LEU A C 1
ATOM 605 O O . LEU A 1 72 ? 4.431 5.849 -7.829 1.00 96.81 72 LEU A O 1
ATOM 609 N N . THR A 1 73 ? 5.007 5.672 -5.661 1.00 97.75 73 THR A N 1
ATOM 610 C CA . THR A 1 73 ? 3.900 4.780 -5.276 1.00 97.75 73 THR A CA 1
ATOM 611 C C . THR A 1 73 ? 2.549 5.379 -5.664 1.00 97.75 73 THR A C 1
ATOM 613 O O . THR A 1 73 ? 1.725 4.709 -6.281 1.00 97.75 73 THR A O 1
ATOM 616 N N . PHE A 1 74 ? 2.329 6.663 -5.370 1.00 98.12 74 PHE A N 1
ATOM 617 C CA . PHE A 1 74 ? 1.091 7.345 -5.733 1.00 98.12 74 PHE A CA 1
ATOM 618 C C . PHE A 1 74 ? 0.919 7.498 -7.252 1.00 98.12 74 PHE A C 1
ATOM 620 O O . PHE A 1 74 ? -0.187 7.325 -7.753 1.00 98.12 74 PHE A O 1
ATOM 627 N N . LYS A 1 75 ? 1.992 7.770 -8.008 1.00 98.38 75 LYS A N 1
ATOM 628 C CA . LYS A 1 75 ? 1.932 7.815 -9.482 1.00 98.38 75 LYS A CA 1
ATOM 629 C C . LYS A 1 75 ? 1.512 6.466 -10.072 1.00 98.38 75 LYS A C 1
ATOM 631 O O . LYS A 1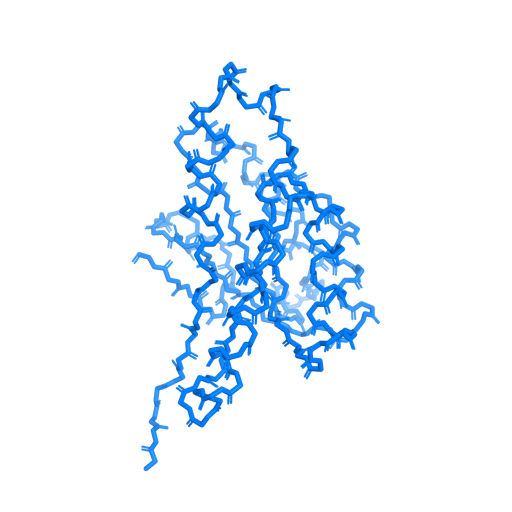 75 ? 0.659 6.435 -10.954 1.00 98.38 75 LYS A O 1
ATOM 636 N N . ILE A 1 76 ? 2.065 5.364 -9.563 1.00 98.56 76 ILE A N 1
ATOM 637 C CA . ILE A 1 76 ? 1.702 4.004 -9.993 1.00 98.56 76 ILE A CA 1
ATOM 638 C C . ILE A 1 76 ? 0.249 3.695 -9.617 1.00 98.56 76 ILE A C 1
ATOM 640 O O . ILE A 1 76 ? -0.505 3.141 -10.415 1.00 98.56 76 ILE A O 1
ATOM 644 N N . HIS A 1 77 ? -0.170 4.118 -8.424 1.00 98.62 77 HIS A N 1
ATOM 645 C CA . HIS A 1 77 ? -1.553 4.008 -7.969 1.00 98.62 77 HIS A CA 1
ATOM 646 C C . HIS A 1 77 ? -2.526 4.716 -8.917 1.00 98.62 77 HIS A C 1
ATOM 648 O O . HIS A 1 77 ? -3.509 4.123 -9.351 1.00 98.62 77 HIS A O 1
ATOM 654 N N . GLU A 1 78 ? -2.240 5.966 -9.283 1.00 98.50 78 GLU A N 1
ATOM 655 C CA . GLU A 1 78 ? -3.069 6.720 -10.226 1.00 98.50 78 GLU A CA 1
ATOM 656 C C . GLU A 1 78 ? -3.052 6.130 -11.638 1.00 98.50 78 GLU A C 1
ATOM 658 O O . GLU A 1 78 ? -4.061 6.217 -12.332 1.00 98.50 78 GLU A O 1
ATOM 663 N N . TYR A 1 79 ? -1.938 5.535 -12.067 1.00 98.69 79 TYR A N 1
ATOM 664 C CA . TYR A 1 79 ? -1.855 4.828 -13.344 1.00 98.69 79 TYR A CA 1
ATOM 665 C C . TYR A 1 79 ? -2.791 3.609 -13.367 1.00 98.69 79 TYR A C 1
ATOM 667 O O . TYR A 1 79 ? -3.581 3.459 -14.297 1.00 98.69 79 TYR A O 1
ATOM 675 N N . LEU A 1 80 ? -2.783 2.788 -12.310 1.00 98.75 80 LEU A N 1
ATOM 676 C CA . LEU A 1 80 ? -3.717 1.664 -12.159 1.00 98.75 80 LEU A CA 1
ATOM 677 C C . LEU A 1 80 ? -5.184 2.132 -12.115 1.00 98.75 80 LEU A C 1
ATOM 679 O O . LEU A 1 80 ? -6.052 1.488 -12.706 1.00 98.75 80 LEU A O 1
ATOM 683 N N . GLU A 1 81 ? -5.468 3.262 -11.458 1.00 98.50 81 GLU A N 1
ATOM 684 C CA . GLU A 1 81 ? -6.809 3.861 -11.459 1.00 98.50 81 GLU A CA 1
ATOM 685 C C . GLU A 1 81 ? -7.244 4.317 -12.857 1.00 98.50 81 GLU A C 1
ATOM 687 O O . GLU A 1 81 ? -8.328 3.955 -13.312 1.00 98.50 81 GLU A O 1
ATOM 692 N N . LYS A 1 82 ? -6.414 5.110 -13.541 1.00 98.50 82 LYS A N 1
ATOM 693 C CA . LYS A 1 82 ? -6.792 5.816 -14.774 1.00 98.50 82 LYS A CA 1
ATOM 694 C C . LYS A 1 82 ? -6.738 4.921 -16.008 1.00 98.50 82 LYS A C 1
ATOM 696 O O . LYS A 1 82 ? -7.698 4.891 -16.770 1.00 98.50 82 LYS A O 1
ATOM 701 N N . GLU A 1 83 ? -5.650 4.178 -16.183 1.00 98.56 83 GLU A N 1
ATOM 702 C CA . GLU A 1 83 ? -5.407 3.401 -17.406 1.00 98.56 83 GLU A CA 1
ATOM 703 C C . GLU A 1 83 ? -6.042 2.012 -17.341 1.00 98.56 83 GLU A C 1
ATOM 705 O O . GLU A 1 83 ? -6.428 1.439 -18.359 1.00 98.56 83 GLU A O 1
ATOM 710 N N . HIS A 1 84 ? -6.190 1.467 -16.130 1.00 98.44 84 HIS A N 1
ATOM 711 C CA . HIS A 1 84 ? -6.686 0.107 -15.934 1.00 98.44 84 HIS 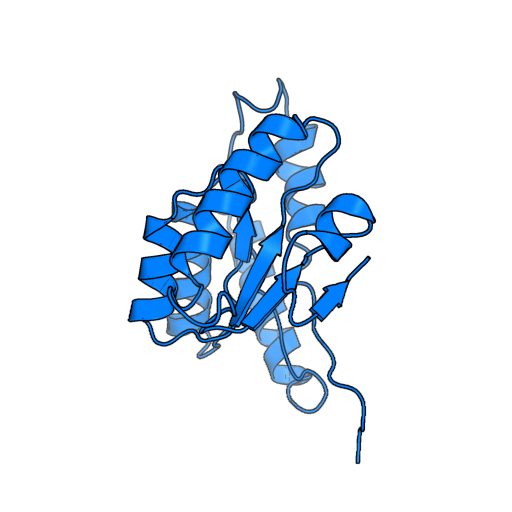A CA 1
ATOM 712 C C . HIS A 1 84 ? -8.063 0.021 -15.288 1.00 98.44 84 HIS A C 1
ATOM 714 O O . HIS A 1 84 ? -8.608 -1.083 -15.224 1.00 98.44 84 HIS A O 1
ATOM 720 N N . ASN A 1 85 ? -8.644 1.147 -14.859 1.00 98.38 85 ASN A N 1
ATOM 721 C CA . ASN A 1 85 ? -9.918 1.190 -14.140 1.00 98.38 85 ASN A CA 1
ATOM 722 C C . ASN A 1 85 ? -9.926 0.240 -12.923 1.00 98.38 85 ASN A C 1
ATOM 724 O O . ASN A 1 85 ? -10.892 -0.486 -12.675 1.00 98.38 85 ASN A O 1
ATOM 728 N N . LEU A 1 86 ? -8.804 0.202 -12.199 1.00 98.44 86 LEU A N 1
ATOM 729 C CA . LEU A 1 86 ? -8.641 -0.551 -10.958 1.00 98.44 86 LEU A CA 1
ATOM 730 C C . LEU A 1 86 ? -8.690 0.384 -9.746 1.00 98.44 86 LEU A C 1
ATOM 732 O O . LEU A 1 86 ? -8.521 1.591 -9.851 1.00 98.44 86 LEU A O 1
ATOM 736 N N . ARG A 1 87 ? -8.922 -0.177 -8.562 1.00 98.25 87 ARG A N 1
ATOM 737 C CA . ARG A 1 87 ? -8.924 0.553 -7.289 1.00 98.25 87 ARG A CA 1
ATOM 738 C C . ARG A 1 87 ? -8.148 -0.253 -6.240 1.00 98.25 87 ARG A C 1
ATOM 740 O O . ARG A 1 87 ? -8.768 -0.816 -5.338 1.00 98.25 87 ARG A O 1
ATOM 747 N N . PRO A 1 88 ? -6.816 -0.383 -6.392 1.00 98.31 88 PRO A N 1
ATOM 748 C CA . PRO A 1 88 ? -6.006 -1.160 -5.461 1.00 98.31 88 PRO A CA 1
ATOM 749 C C . PRO A 1 88 ? -6.026 -0.550 -4.057 1.00 98.31 88 PRO A C 1
ATOM 751 O O . PRO A 1 88 ? -6.178 0.661 -3.897 1.00 98.31 88 PRO A O 1
ATOM 754 N N . MET A 1 89 ? -5.829 -1.380 -3.036 1.00 98.56 89 MET A N 1
ATOM 755 C CA . MET A 1 89 ? -5.571 -0.934 -1.671 1.00 98.56 89 MET A CA 1
ATOM 756 C C . MET A 1 89 ? -4.256 -0.133 -1.643 1.00 98.56 89 MET A C 1
ATOM 758 O O . MET A 1 89 ? -3.223 -0.654 -2.074 1.00 98.56 89 MET A O 1
ATOM 762 N N . PRO A 1 90 ? -4.260 1.117 -1.145 1.00 98.31 90 PRO A N 1
ATOM 763 C CA . PRO A 1 90 ? -3.046 1.907 -1.010 1.00 98.31 90 PRO A CA 1
ATOM 764 C C . PRO A 1 90 ? -2.066 1.278 -0.027 1.00 98.31 90 PRO A C 1
ATOM 766 O O . PRO A 1 90 ? -2.476 0.846 1.049 1.00 98.31 90 PRO A O 1
ATOM 769 N N . VAL A 1 91 ? -0.775 1.314 -0.353 1.00 97.94 91 VAL A N 1
ATOM 770 C CA . VAL A 1 91 ? 0.305 0.882 0.541 1.00 97.94 91 VAL A CA 1
ATOM 771 C C . VAL A 1 91 ? 1.087 2.096 1.043 1.00 97.94 91 VAL A C 1
ATOM 773 O O . VAL A 1 91 ? 1.464 2.975 0.265 1.00 97.94 91 VAL A O 1
ATOM 776 N N . ILE A 1 92 ? 1.355 2.139 2.348 1.00 96.56 92 ILE A N 1
ATOM 777 C CA . ILE A 1 92 ? 2.299 3.074 2.969 1.00 96.56 92 ILE A CA 1
ATOM 778 C C . ILE A 1 92 ? 3.421 2.307 3.665 1.00 96.56 92 ILE A C 1
ATOM 780 O O . ILE A 1 92 ? 3.216 1.226 4.215 1.00 96.56 92 ILE A O 1
ATOM 784 N N . HIS A 1 93 ? 4.609 2.900 3.681 1.00 93.81 93 HIS A N 1
ATOM 785 C CA . HIS A 1 93 ? 5.800 2.303 4.277 1.00 93.81 93 HIS A CA 1
ATOM 786 C C . HIS A 1 93 ? 6.332 3.146 5.429 1.00 93.81 93 HIS A C 1
ATOM 788 O O . HIS A 1 93 ? 6.103 4.357 5.472 1.00 93.81 93 HIS A O 1
ATOM 794 N N . TYR A 1 94 ? 7.094 2.524 6.329 1.00 91.62 94 TYR A N 1
ATOM 795 C CA . TYR A 1 94 ? 7.896 3.230 7.329 1.00 91.62 94 TYR A CA 1
ATOM 796 C C . TYR A 1 94 ? 8.604 4.471 6.733 1.00 91.62 94 TYR A C 1
ATOM 798 O O . TYR A 1 94 ? 9.122 4.416 5.619 1.00 91.62 94 TYR A O 1
ATOM 806 N N . LEU A 1 95 ? 8.596 5.587 7.479 1.00 89.06 95 LEU A N 1
ATOM 807 C CA . LEU A 1 95 ? 9.028 6.946 7.084 1.00 89.06 95 LEU A CA 1
ATOM 808 C C . LEU A 1 95 ? 8.100 7.711 6.127 1.00 89.06 95 LEU A C 1
ATOM 810 O O . LEU A 1 95 ? 8.345 8.889 5.876 1.00 89.06 95 LEU A O 1
ATOM 814 N N . THR A 1 96 ? 7.014 7.107 5.638 1.00 92.88 96 THR A N 1
ATOM 815 C CA . THR A 1 96 ? 6.008 7.843 4.856 1.00 92.88 96 THR A CA 1
ATOM 816 C C . THR A 1 96 ? 5.320 8.881 5.740 1.00 92.88 96 THR A C 1
ATOM 818 O O . THR A 1 96 ? 4.807 8.546 6.810 1.00 92.88 96 THR A O 1
ATOM 821 N N . ASP A 1 97 ? 5.290 10.134 5.290 1.00 95.62 97 ASP A N 1
ATOM 822 C CA . ASP A 1 97 ? 4.604 11.209 6.004 1.00 95.62 97 ASP A CA 1
ATOM 823 C C . ASP A 1 97 ? 3.084 10.976 6.070 1.00 95.62 97 ASP A C 1
ATOM 825 O O . ASP A 1 97 ? 2.466 10.459 5.135 1.00 95.62 97 ASP A O 1
ATOM 829 N N . VAL A 1 98 ? 2.462 11.394 7.174 1.00 96.62 98 VAL A N 1
ATOM 830 C CA . VAL A 1 98 ? 1.025 11.204 7.425 1.00 96.62 98 VAL A CA 1
ATOM 831 C C . VAL A 1 98 ? 0.135 11.895 6.382 1.00 96.62 98 VAL A C 1
ATOM 833 O O . VAL A 1 98 ? -0.994 11.459 6.148 1.00 96.62 98 VAL A O 1
ATOM 836 N N . SER A 1 99 ? 0.634 12.927 5.696 1.00 97.38 99 SER A N 1
ATOM 837 C CA . SER A 1 99 ? -0.077 13.580 4.591 1.00 97.38 99 SER A CA 1
ATOM 838 C C . SER A 1 99 ? -0.440 12.620 3.456 1.00 97.38 99 SER A C 1
ATOM 840 O O . SER A 1 99 ? -1.472 12.814 2.816 1.00 97.38 99 SER A O 1
ATOM 842 N N . TRP A 1 100 ? 0.324 11.545 3.237 1.00 97.62 100 TRP A N 1
ATOM 843 C CA . TRP A 1 100 ? -0.025 10.519 2.250 1.00 97.62 100 TRP A CA 1
ATOM 844 C C . TRP A 1 100 ? -1.237 9.696 2.676 1.00 97.62 100 TRP A C 1
ATOM 846 O O . TRP A 1 100 ? -2.096 9.400 1.848 1.00 97.62 100 TRP A O 1
ATOM 856 N N . VAL A 1 101 ? -1.361 9.399 3.971 1.00 97.00 101 VAL A N 1
ATOM 857 C CA . VAL A 1 101 ? -2.557 8.748 4.524 1.00 97.00 101 VAL A CA 1
ATOM 858 C C . VAL A 1 101 ? -3.773 9.641 4.336 1.00 97.00 101 VAL A C 1
ATOM 860 O O . VAL A 1 101 ? -4.781 9.193 3.790 1.00 97.00 101 VAL A O 1
ATOM 863 N N . LYS A 1 102 ? -3.644 10.929 4.683 1.00 97.31 102 LYS A N 1
ATOM 864 C CA . LYS A 1 102 ? -4.685 11.928 4.420 1.00 97.31 102 LYS A CA 1
ATOM 865 C C . LYS A 1 102 ? -5.080 11.948 2.944 1.00 97.31 102 LYS A C 1
ATOM 867 O O . LYS A 1 102 ? -6.262 11.923 2.631 1.00 97.31 102 LYS A O 1
ATOM 872 N N . LYS A 1 103 ? -4.101 11.953 2.037 1.00 97.88 103 LYS A N 1
ATOM 873 C CA . LYS A 1 103 ? -4.336 12.002 0.590 1.00 97.88 103 LYS A CA 1
ATOM 874 C C . LYS A 1 103 ? -5.158 10.812 0.090 1.00 97.88 103 LYS A C 1
ATOM 876 O O . LYS A 1 103 ? -6.049 10.999 -0.735 1.00 97.88 103 LYS A O 1
ATOM 881 N N . TYR A 1 104 ? -4.893 9.603 0.586 1.00 98.31 104 TYR A N 1
ATOM 882 C CA . TYR A 1 104 ? -5.706 8.432 0.251 1.00 98.31 104 TYR A CA 1
ATOM 883 C C . TYR A 1 104 ? -7.110 8.513 0.869 1.00 98.31 104 TYR A C 1
ATOM 885 O O . TYR A 1 104 ? -8.093 8.268 0.170 1.00 98.31 104 TYR A O 1
ATOM 893 N N . MET A 1 105 ? -7.233 8.933 2.129 1.00 98.00 105 MET A N 1
ATOM 894 C CA . MET A 1 105 ? -8.538 9.120 2.778 1.00 98.00 105 MET A CA 1
ATOM 895 C C . MET A 1 105 ? -9.404 10.169 2.063 1.00 98.00 105 MET A C 1
ATOM 897 O O . MET A 1 105 ? -10.579 9.918 1.811 1.00 98.00 105 MET A O 1
ATOM 901 N N . ASP A 1 106 ? -8.824 11.301 1.654 1.00 98.06 106 ASP A N 1
ATOM 902 C CA . ASP A 1 106 ? -9.512 12.348 0.883 1.00 98.06 106 ASP A CA 1
ATOM 903 C C . ASP A 1 106 ? -10.003 11.821 -0.486 1.00 98.06 106 ASP A C 1
ATOM 905 O O . ASP A 1 106 ? -11.017 12.282 -1.006 1.00 98.06 106 ASP A O 1
ATOM 909 N N . LYS A 1 107 ? -9.318 10.819 -1.062 1.00 97.88 107 LYS A N 1
ATOM 910 C CA . LYS A 1 107 ? -9.743 10.079 -2.271 1.00 97.88 107 LYS A CA 1
ATOM 911 C C . LYS A 1 107 ? -10.765 8.961 -1.982 1.00 97.88 107 LYS A C 1
ATOM 913 O O . LYS A 1 107 ? -11.087 8.162 -2.871 1.00 97.88 107 LYS A O 1
ATOM 918 N N . GLY A 1 108 ? -11.268 8.877 -0.752 1.00 98.00 108 GLY A N 1
ATOM 919 C CA . GLY A 1 108 ? -12.283 7.916 -0.324 1.00 98.00 108 GLY A CA 1
ATOM 920 C C . GLY A 1 108 ? -11.756 6.498 -0.111 1.00 98.00 108 GLY A C 1
ATOM 921 O O . GLY A 1 108 ? -12.510 5.543 -0.292 1.00 98.00 108 GLY A O 1
ATOM 922 N N . TYR A 1 109 ? -10.464 6.327 0.180 1.00 98.31 109 TYR A N 1
ATOM 923 C CA . TYR A 1 109 ? -9.933 5.032 0.607 1.00 98.31 109 TYR A CA 1
ATOM 924 C C . TYR A 1 109 ? -10.192 4.824 2.099 1.00 98.31 109 TYR A C 1
ATOM 926 O O . TYR A 1 109 ? -9.762 5.620 2.931 1.00 98.31 109 TYR A O 1
ATOM 934 N N . ASP A 1 110 ? -10.880 3.734 2.421 1.00 97.88 110 ASP A N 1
ATOM 935 C CA . ASP A 1 110 ? -11.285 3.334 3.771 1.00 97.88 110 ASP A CA 1
ATOM 936 C C . ASP A 1 110 ? -10.521 2.100 4.280 1.00 97.88 110 ASP A C 1
ATOM 938 O O . ASP A 1 110 ? -10.806 1.581 5.361 1.00 97.88 110 ASP A O 1
ATOM 942 N N . TYR A 1 111 ? -9.539 1.634 3.507 1.00 98.19 111 TYR A N 1
ATOM 943 C CA . TYR A 1 111 ? -8.681 0.506 3.829 1.00 98.19 111 TYR A CA 1
ATOM 944 C C . TYR A 1 111 ? -7.297 0.734 3.227 1.00 98.19 111 TYR A C 1
ATOM 946 O O . TYR A 1 111 ? -7.176 0.948 2.021 1.00 98.19 111 TYR A O 1
ATOM 954 N N . ILE A 1 112 ? -6.263 0.710 4.067 1.00 98.19 112 ILE A N 1
ATOM 955 C CA . ILE A 1 112 ? -4.867 0.894 3.659 1.00 98.19 112 ILE A CA 1
ATOM 956 C C . ILE A 1 112 ? -3.986 -0.247 4.167 1.00 98.19 112 ILE A C 1
ATOM 958 O O . ILE A 1 112 ? -4.215 -0.791 5.248 1.00 98.19 112 ILE A O 1
ATOM 962 N N . ALA A 1 113 ? -2.948 -0.569 3.408 1.00 98.06 113 ALA A N 1
ATOM 963 C CA . ALA A 1 113 ? -1.888 -1.479 3.796 1.00 98.06 113 ALA A CA 1
ATOM 964 C C . ALA A 1 113 ? -0.692 -0.701 4.365 1.00 98.06 113 ALA A C 1
ATOM 966 O O . ALA A 1 113 ? -0.333 0.369 3.872 1.00 98.06 113 ALA A O 1
ATOM 967 N N . ILE A 1 114 ? -0.076 -1.236 5.415 1.00 96.69 114 ILE A N 1
ATOM 968 C CA . ILE A 1 114 ? 1.055 -0.643 6.127 1.00 96.69 114 ILE A CA 1
ATOM 969 C C . ILE A 1 114 ? 2.179 -1.675 6.160 1.00 96.69 114 ILE A C 1
ATOM 971 O O . ILE A 1 114 ? 2.030 -2.733 6.769 1.00 96.69 114 ILE A O 1
ATOM 975 N N . GLY A 1 115 ? 3.298 -1.356 5.518 1.00 92.56 115 GLY A N 1
ATOM 976 C CA . GLY A 1 115 ? 4.490 -2.196 5.471 1.00 92.56 115 GLY A CA 1
ATOM 977 C C . GLY A 1 115 ? 5.745 -1.486 5.978 1.00 92.56 115 GLY A C 1
ATOM 978 O O . GLY A 1 115 ? 5.710 -0.385 6.536 1.00 92.56 115 GLY A O 1
ATOM 979 N N . GLY A 1 116 ? 6.895 -2.111 5.731 1.00 83.88 116 GLY A N 1
ATOM 980 C CA . GLY A 1 116 ? 8.203 -1.510 6.000 1.00 83.88 116 GLY A CA 1
ATOM 981 C C . GLY A 1 116 ? 8.835 -1.914 7.327 1.00 83.88 116 GLY A C 1
ATOM 982 O O . GLY A 1 116 ? 9.586 -1.125 7.891 1.00 83.88 116 GLY A O 1
ATOM 983 N N . LEU A 1 117 ? 8.572 -3.132 7.808 1.00 77.19 117 LEU A N 1
ATOM 984 C CA . LEU A 1 117 ? 9.400 -3.796 8.818 1.00 77.19 117 LEU A CA 1
ATOM 985 C C . LEU A 1 117 ? 10.494 -4.629 8.134 1.00 77.19 117 LEU A C 1
ATOM 987 O O . LEU A 1 117 ? 10.339 -5.827 7.925 1.00 77.19 117 LEU A O 1
ATOM 991 N N . GLY A 1 118 ? 11.591 -3.976 7.747 1.00 70.94 118 GLY A N 1
ATOM 992 C CA . GLY A 1 118 ? 12.778 -4.628 7.177 1.00 70.94 118 GLY A CA 1
ATOM 993 C C . GLY A 1 118 ? 13.910 -4.817 8.195 1.00 70.94 118 GLY A C 1
ATOM 994 O O . GLY A 1 118 ? 13.841 -4.310 9.313 1.00 70.94 118 GLY A O 1
ATOM 995 N N . GLN A 1 119 ? 14.985 -5.504 7.789 1.00 61.72 119 GLN A N 1
ATOM 996 C CA . GLN A 1 119 ? 16.119 -5.850 8.668 1.00 61.72 119 GLN A CA 1
ATOM 997 C C . GLN A 1 119 ? 16.908 -4.644 9.219 1.00 61.72 119 GLN A C 1
ATOM 999 O O . GLN A 1 119 ? 17.613 -4.790 10.212 1.00 61.72 119 GLN A O 1
ATOM 1004 N N . GLU A 1 120 ? 16.764 -3.454 8.628 1.00 66.06 120 GLU A N 1
ATOM 1005 C CA . GLU A 1 120 ? 17.503 -2.236 9.013 1.00 66.06 120 GLU A CA 1
ATOM 1006 C C . GLU A 1 120 ? 16.642 -1.186 9.739 1.00 66.06 120 GLU A C 1
ATOM 1008 O O . GLU A 1 120 ? 17.036 -0.029 9.885 1.00 66.06 120 GLU A O 1
ATOM 1013 N N . VAL A 1 121 ? 15.438 -1.554 10.181 1.00 76.88 121 VAL A N 1
ATOM 1014 C CA . VAL A 1 121 ? 14.516 -0.603 10.810 1.00 76.88 121 VAL A CA 1
ATOM 1015 C C . VAL A 1 121 ? 14.773 -0.519 12.310 1.00 76.88 121 VAL A C 1
ATOM 1017 O O . VAL A 1 121 ? 14.593 -1.496 13.037 1.00 76.88 121 VAL A O 1
ATOM 1020 N N . ASP A 1 122 ? 15.120 0.676 12.799 1.00 84.50 122 ASP A N 1
ATOM 1021 C CA . ASP A 1 122 ? 15.101 0.933 14.238 1.00 84.50 122 ASP A CA 1
ATOM 1022 C C . ASP A 1 122 ? 13.663 0.836 14.761 1.00 84.50 122 ASP A C 1
ATOM 1024 O O . ASP A 1 122 ? 12.779 1.626 14.413 1.00 84.50 122 ASP A O 1
ATOM 1028 N N . LYS A 1 123 ? 13.440 -0.131 15.648 1.00 85.00 123 LYS A N 1
ATOM 1029 C CA . LYS A 1 123 ? 12.140 -0.419 16.253 1.00 85.00 123 LYS A CA 1
ATOM 1030 C C . LYS A 1 123 ? 11.566 0.795 16.983 1.00 85.00 123 LYS A C 1
ATOM 1032 O O . LYS A 1 123 ? 10.361 1.036 16.909 1.00 85.00 123 LYS A O 1
ATOM 1037 N N . ALA A 1 124 ? 12.403 1.588 17.657 1.00 90.06 124 ALA A N 1
ATOM 1038 C CA . ALA A 1 124 ? 11.933 2.782 18.355 1.00 90.06 124 ALA A CA 1
ATOM 1039 C C . ALA A 1 124 ? 11.468 3.863 17.369 1.00 90.06 124 ALA A C 1
ATOM 1041 O O . ALA A 1 124 ? 10.446 4.514 17.604 1.00 90.06 124 ALA A O 1
ATOM 1042 N N . HIS A 1 125 ? 12.179 4.049 16.256 1.00 91.12 125 HIS A N 1
ATOM 1043 C CA . HIS A 1 125 ? 11.737 4.937 15.185 1.00 91.12 125 HIS A CA 1
ATOM 1044 C C . HIS A 1 125 ? 10.455 4.438 14.514 1.00 91.12 125 HIS A C 1
ATOM 1046 O O . HIS A 1 125 ? 9.557 5.246 14.272 1.00 91.12 125 HIS A O 1
ATOM 1052 N N . TYR A 1 126 ? 10.344 3.133 14.249 1.00 92.19 126 TYR A N 1
ATOM 1053 C CA . TYR A 1 126 ? 9.127 2.547 13.689 1.00 92.19 126 TYR A CA 1
ATOM 1054 C C . TYR A 1 126 ? 7.926 2.812 14.588 1.00 92.19 126 TYR A C 1
ATOM 1056 O O . TYR A 1 126 ? 6.905 3.289 14.105 1.00 92.19 126 TYR A O 1
ATOM 1064 N N . PHE A 1 127 ? 8.056 2.593 15.901 1.00 94.31 127 PHE A N 1
ATOM 1065 C CA . PHE A 1 127 ? 6.978 2.884 16.843 1.00 94.31 127 PHE A CA 1
ATOM 1066 C C . PHE A 1 127 ? 6.565 4.352 16.821 1.00 94.31 127 PHE A C 1
ATOM 1068 O O . PHE A 1 127 ? 5.377 4.633 16.758 1.00 94.31 127 PHE A O 1
ATOM 1075 N N . ARG A 1 128 ? 7.506 5.305 16.802 1.00 95.12 128 ARG A N 1
ATOM 1076 C CA . ARG A 1 128 ? 7.147 6.735 16.730 1.00 95.12 128 ARG A CA 1
ATOM 1077 C C . ARG A 1 128 ? 6.411 7.093 15.439 1.00 95.12 128 ARG A C 1
ATOM 1079 O O . ARG A 1 128 ? 5.466 7.886 15.460 1.00 95.12 128 ARG A O 1
ATOM 1086 N N . TRP A 1 129 ? 6.838 6.507 14.325 1.00 95.50 129 TRP A N 1
ATOM 1087 C CA . TRP A 1 129 ? 6.181 6.686 13.036 1.00 95.50 129 TRP A CA 1
ATOM 1088 C C . TRP A 1 129 ? 4.777 6.068 13.037 1.00 95.50 129 TRP A C 1
ATOM 1090 O O . TRP A 1 129 ? 3.798 6.771 12.794 1.00 95.50 129 TRP A O 1
ATOM 1100 N N . ALA A 1 130 ? 4.656 4.791 13.395 1.00 95.56 130 ALA A N 1
ATOM 1101 C CA . ALA A 1 130 ? 3.385 4.080 13.426 1.00 95.56 130 ALA A CA 1
ATOM 1102 C C . ALA A 1 130 ? 2.414 4.690 14.451 1.00 95.56 130 ALA A C 1
ATOM 1104 O O . ALA A 1 130 ? 1.237 4.840 14.146 1.00 95.56 130 ALA A O 1
ATOM 1105 N N . ASP A 1 131 ? 2.889 5.156 15.611 1.00 96.25 131 ASP A N 1
ATOM 1106 C CA . ASP A 1 131 ? 2.076 5.906 16.578 1.00 96.25 131 ASP A CA 1
ATOM 1107 C C . ASP A 1 131 ? 1.499 7.186 15.955 1.00 96.25 131 ASP A C 1
ATOM 1109 O O . ASP A 1 131 ? 0.349 7.538 16.217 1.00 96.25 131 ASP A O 1
ATOM 1113 N N . THR A 1 132 ? 2.266 7.878 15.106 1.00 97.00 132 THR A N 1
ATOM 1114 C CA . THR A 1 132 ? 1.785 9.069 14.389 1.00 97.00 132 THR A CA 1
ATOM 1115 C C . THR A 1 132 ? 0.681 8.709 13.399 1.00 97.00 132 THR A C 1
ATOM 1117 O O . THR A 1 132 ? -0.355 9.375 13.391 1.00 97.00 132 THR A O 1
ATOM 1120 N N . ILE A 1 133 ? 0.868 7.637 12.622 1.00 97.50 133 ILE A N 1
ATOM 1121 C CA . ILE A 1 133 ? -0.133 7.144 11.669 1.00 97.50 133 ILE A CA 1
ATOM 1122 C C . ILE A 1 133 ? -1.405 6.701 12.395 1.00 97.50 133 ILE A C 1
ATOM 1124 O O . ILE A 1 133 ? -2.483 7.217 12.108 1.00 97.50 133 ILE A O 1
ATOM 1128 N N . PHE A 1 134 ? -1.290 5.801 13.375 1.00 97.31 134 PHE A N 1
ATOM 1129 C CA . PHE A 1 134 ? -2.438 5.261 14.101 1.00 97.31 134 PHE A CA 1
ATOM 1130 C C . PHE A 1 134 ? -3.178 6.331 14.896 1.00 97.31 134 PHE A C 1
ATOM 1132 O O . PHE A 1 134 ? -4.404 6.310 14.926 1.00 97.31 134 PHE A O 1
ATOM 1139 N N . ARG A 1 135 ? -2.480 7.314 15.477 1.00 96.88 135 ARG A N 1
ATOM 1140 C CA . ARG A 1 135 ? -3.135 8.465 16.114 1.00 96.88 135 ARG A CA 1
ATOM 1141 C C . ARG A 1 135 ? -3.934 9.298 15.114 1.00 96.88 135 ARG A C 1
ATOM 1143 O O . ARG A 1 135 ? -4.997 9.783 15.477 1.00 96.88 135 ARG A O 1
ATOM 1150 N N . TYR A 1 136 ? -3.424 9.488 13.898 1.00 97.38 136 TYR A N 1
ATOM 1151 C CA . TYR A 1 136 ? -4.103 10.277 12.871 1.00 97.38 136 TYR A CA 1
ATOM 1152 C C . TYR A 1 136 ? -5.376 9.598 12.362 1.00 97.38 136 TYR A C 1
ATOM 1154 O O . TYR A 1 136 ? -6.404 10.252 12.216 1.00 97.38 136 TYR A O 1
ATOM 1162 N N . ILE A 1 137 ? -5.317 8.287 12.126 1.00 97.25 137 ILE A N 1
ATOM 1163 C CA . ILE A 1 137 ? -6.455 7.524 11.600 1.00 97.25 137 ILE A CA 1
ATOM 1164 C C . ILE A 1 137 ? -7.420 7.049 12.684 1.00 97.25 137 ILE A C 1
ATOM 1166 O O . ILE A 1 137 ? -8.356 6.335 12.352 1.00 97.25 137 ILE A O 1
ATOM 1170 N N . SER A 1 138 ? -7.197 7.370 13.960 1.00 97.38 138 SER A N 1
ATOM 1171 C CA . SER A 1 138 ? -8.067 6.919 15.049 1.00 97.38 138 SER A CA 1
ATOM 1172 C C . SER A 1 138 ? -8.975 8.025 15.544 1.00 97.38 138 SER A C 1
ATOM 1174 O O . SER A 1 138 ? -8.572 9.180 15.676 1.00 97.38 138 SER A O 1
ATOM 1176 N N . ASP A 1 139 ? -10.196 7.643 15.894 1.00 96.38 139 ASP A N 1
ATOM 1177 C CA . ASP A 1 139 ? -11.123 8.535 16.563 1.00 96.38 139 ASP A CA 1
ATOM 1178 C C . ASP A 1 139 ? -10.549 8.959 17.936 1.00 96.38 139 ASP A C 1
ATOM 1180 O O . ASP A 1 139 ? -10.070 8.120 18.714 1.00 96.38 139 ASP A O 1
ATOM 1184 N N . PRO A 1 140 ? -10.559 10.265 18.264 1.00 93.06 140 PRO A N 1
ATOM 1185 C CA . PRO A 1 140 ? -9.902 10.777 19.460 1.00 93.06 140 PRO A CA 1
ATOM 1186 C C . PRO A 1 140 ? -10.559 10.313 20.764 1.00 93.06 140 PRO A C 1
ATOM 1188 O O . PRO A 1 140 ? -9.899 10.388 21.805 1.00 93.06 140 PRO A O 1
ATOM 1191 N N . VAL A 1 141 ? -11.804 9.830 20.731 1.00 94.88 141 VAL A N 1
ATOM 1192 C CA . VAL A 1 141 ? -12.551 9.373 21.910 1.00 94.88 141 VAL A CA 1
ATOM 1193 C C . VAL A 1 141 ? -12.398 7.864 22.084 1.00 94.88 141 VAL A C 1
ATOM 1195 O O . VAL A 1 141 ? -11.886 7.412 23.105 1.00 94.88 141 VAL A O 1
ATOM 1198 N N . THR A 1 142 ? -12.795 7.087 21.079 1.00 95.56 142 THR A N 1
ATOM 1199 C CA . THR A 1 142 ? -12.803 5.617 21.113 1.00 95.56 142 THR A CA 1
ATOM 1200 C C . THR A 1 142 ? -11.414 5.008 20.961 1.00 95.56 142 THR A C 1
ATOM 1202 O O . THR A 1 142 ? -11.217 3.854 21.330 1.00 95.56 142 THR A O 1
ATOM 1205 N N . LYS A 1 143 ? -10.448 5.772 20.428 1.00 92.12 143 LYS A N 1
ATOM 1206 C CA . LYS A 1 143 ? -9.092 5.312 20.088 1.00 92.12 143 LYS A CA 1
ATOM 1207 C C . LYS A 1 143 ? -9.057 4.187 19.047 1.00 92.12 143 LYS A C 1
ATOM 1209 O O . LYS A 1 143 ? -8.017 3.554 18.883 1.00 92.12 143 LYS A O 1
ATOM 1214 N N . MET A 1 144 ? -10.160 3.963 18.333 1.00 95.75 144 MET A N 1
ATOM 1215 C CA . MET A 1 144 ? -10.246 2.981 17.255 1.00 95.75 144 MET A CA 1
ATOM 1216 C C . MET A 1 144 ? -10.034 3.645 15.889 1.00 95.75 144 MET A C 1
ATOM 1218 O O . MET A 1 144 ? -10.470 4.786 15.709 1.00 95.75 144 MET A O 1
ATOM 1222 N N . PRO A 1 145 ? -9.410 2.955 14.916 1.00 96.94 145 PRO A N 1
ATOM 1223 C CA . PRO A 1 145 ? -9.260 3.470 13.563 1.00 96.94 145 PRO A CA 1
ATOM 1224 C C . PRO A 1 145 ? -10.609 3.762 12.900 1.00 96.94 145 PRO A C 1
ATOM 1226 O O . PRO A 1 145 ? -11.528 2.948 12.975 1.00 96.94 145 PRO A O 1
ATOM 1229 N N . VAL A 1 146 ? -10.707 4.896 12.206 1.00 97.69 146 VAL A N 1
ATOM 1230 C CA . VAL A 1 146 ? -11.858 5.265 11.362 1.00 97.69 146 VAL A CA 1
ATOM 1231 C C . VAL A 1 146 ? -11.780 4.650 9.959 1.00 97.69 146 VAL A C 1
ATOM 1233 O O . VAL A 1 146 ? -12.749 4.706 9.210 1.00 97.69 146 VAL A O 1
ATOM 1236 N N . ILE A 1 147 ? -10.636 4.048 9.615 1.00 97.81 147 ILE A N 1
ATOM 1237 C CA . ILE A 1 147 ? -10.404 3.251 8.404 1.00 97.81 147 ILE A CA 1
ATOM 1238 C C . ILE A 1 147 ? -9.749 1.918 8.774 1.00 97.81 147 ILE A C 1
ATOM 1240 O O . ILE A 1 147 ? -9.086 1.803 9.806 1.00 97.81 147 ILE A O 1
ATOM 1244 N N . LYS A 1 148 ? -9.899 0.904 7.923 1.00 98.19 148 LYS A N 1
ATOM 1245 C CA . LYS A 1 148 ? -9.252 -0.399 8.096 1.00 98.19 148 LYS A CA 1
ATOM 1246 C C . LYS A 1 148 ? -7.753 -0.313 7.799 1.00 98.19 148 LYS A C 1
ATOM 1248 O O . LYS A 1 148 ? -7.313 0.453 6.940 1.00 98.19 148 LYS A O 1
ATOM 1253 N N . THR A 1 149 ? -6.976 -1.167 8.459 1.00 97.69 149 THR A N 1
ATOM 1254 C CA . THR A 1 149 ? -5.530 -1.305 8.236 1.00 97.69 149 THR A CA 1
ATOM 1255 C C . THR A 1 149 ? -5.137 -2.763 8.020 1.00 97.69 149 THR A C 1
ATOM 1257 O O . THR A 1 149 ? -5.566 -3.652 8.760 1.00 97.69 149 THR A O 1
ATOM 1260 N N . HIS A 1 150 ? -4.330 -3.015 6.991 1.00 97.94 150 HIS A N 1
ATOM 1261 C CA . HIS A 1 150 ? -3.697 -4.304 6.735 1.00 97.94 150 HIS A CA 1
ATOM 1262 C C . HIS A 1 150 ? -2.202 -4.194 7.034 1.00 97.94 150 HIS A C 1
ATOM 1264 O O . HIS A 1 150 ? -1.550 -3.294 6.516 1.00 97.94 150 HIS A O 1
ATOM 1270 N N . GLY A 1 151 ? -1.655 -5.056 7.883 1.00 96.81 151 GLY A N 1
ATOM 1271 C CA . GLY A 1 151 ? -0.211 -5.103 8.110 1.00 96.81 151 GLY A CA 1
ATOM 1272 C C . GLY A 1 151 ? 0.469 -6.034 7.112 1.00 96.81 151 GLY A C 1
ATOM 1273 O O . GLY A 1 151 ? 0.215 -7.229 7.196 1.00 96.81 151 GLY A O 1
ATOM 1274 N N . LEU A 1 152 ? 1.340 -5.494 6.250 1.00 96.00 152 LEU A N 1
ATOM 1275 C CA . LEU A 1 152 ? 2.138 -6.266 5.289 1.00 96.00 152 LEU A CA 1
ATOM 1276 C C . LEU A 1 152 ? 3.354 -6.910 5.956 1.00 96.00 152 LEU A C 1
ATOM 1278 O O . LEU A 1 152 ? 4.221 -6.190 6.468 1.00 96.00 152 LEU A O 1
ATOM 1282 N N . ALA A 1 153 ? 3.430 -8.243 5.926 1.00 93.12 153 ALA A N 1
ATOM 1283 C CA . ALA A 1 153 ? 4.491 -9.038 6.559 1.00 93.12 153 ALA A CA 1
ATOM 1284 C C . ALA A 1 153 ? 4.735 -8.677 8.045 1.00 93.12 153 ALA A C 1
ATOM 1286 O O . ALA A 1 153 ? 5.872 -8.619 8.534 1.00 93.12 153 ALA A O 1
ATOM 1287 N N . ILE A 1 154 ? 3.664 -8.398 8.795 1.00 91.88 154 ILE A N 1
ATOM 1288 C CA . ILE A 1 154 ? 3.740 -8.010 10.208 1.00 91.88 154 ILE A CA 1
ATOM 1289 C C . ILE A 1 154 ? 3.605 -9.257 11.091 1.00 91.88 154 ILE A C 1
ATOM 1291 O O . ILE A 1 154 ? 2.529 -9.583 11.581 1.00 91.88 154 ILE A O 1
ATOM 1295 N N . ALA A 1 155 ? 4.730 -9.918 11.369 1.00 90.69 155 ALA A N 1
ATOM 1296 C CA . ALA A 1 155 ? 4.783 -11.077 12.273 1.00 90.69 155 ALA A CA 1
ATOM 1297 C C . ALA A 1 155 ? 5.233 -10.732 13.713 1.00 90.69 155 ALA A C 1
ATOM 1299 O O . ALA A 1 155 ? 5.216 -11.577 14.611 1.00 90.69 155 ALA A O 1
ATOM 1300 N N . ASN A 1 156 ? 5.670 -9.493 13.970 1.00 90.00 156 ASN A N 1
ATOM 1301 C CA . ASN A 1 156 ? 6.210 -9.109 15.275 1.00 90.00 156 ASN A CA 1
ATOM 1302 C C . ASN A 1 156 ? 5.099 -8.952 16.330 1.00 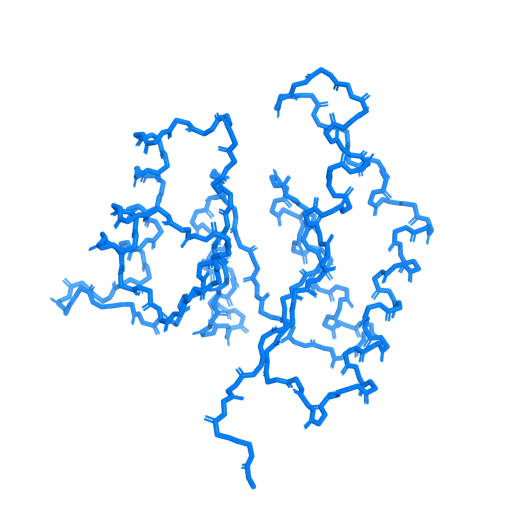90.00 156 ASN A C 1
ATOM 1304 O O . ASN A 1 156 ? 4.282 -8.033 16.250 1.00 90.00 156 ASN A O 1
ATOM 1308 N N . PHE A 1 157 ? 5.128 -9.789 17.372 1.00 92.00 157 PHE A N 1
ATOM 1309 C CA . PHE A 1 157 ? 4.107 -9.811 18.426 1.00 92.00 157 PHE A CA 1
ATOM 1310 C C . PHE A 1 157 ? 3.889 -8.458 19.124 1.00 92.00 157 PHE A C 1
ATOM 1312 O O . PHE A 1 157 ? 2.755 -8.101 19.445 1.00 92.00 157 PHE A O 1
ATOM 1319 N N . GLU A 1 158 ? 4.945 -7.670 19.345 1.00 92.69 158 GLU A N 1
ATOM 1320 C CA . GLU A 1 158 ? 4.797 -6.363 19.989 1.00 92.69 158 GLU A CA 1
ATOM 1321 C C . GLU A 1 158 ? 4.071 -5.349 19.103 1.00 92.69 158 GLU A C 1
ATOM 1323 O O . GLU A 1 158 ? 3.312 -4.530 19.614 1.00 92.69 158 GLU A O 1
ATOM 1328 N N . ILE A 1 159 ? 4.268 -5.412 17.787 1.00 92.31 159 ILE A N 1
ATOM 1329 C CA . ILE A 1 159 ? 3.569 -4.546 16.828 1.00 92.31 159 ILE A CA 1
ATOM 1330 C C . ILE A 1 159 ? 2.122 -5.002 16.665 1.00 92.31 159 ILE A C 1
ATOM 1332 O O . ILE A 1 159 ? 1.214 -4.168 16.671 1.00 92.31 159 ILE A O 1
ATOM 1336 N N . LEU A 1 160 ? 1.901 -6.317 16.592 1.00 94.06 160 LEU A N 1
ATOM 1337 C CA . LEU A 1 160 ? 0.567 -6.911 16.511 1.00 94.06 160 LEU A CA 1
ATOM 1338 C C . LEU A 1 160 ? -0.303 -6.531 17.711 1.00 94.06 160 LEU A C 1
ATOM 1340 O O . LEU A 1 160 ? -1.462 -6.175 17.534 1.00 94.06 160 LEU A O 1
ATOM 1344 N N . ARG A 1 161 ? 0.253 -6.543 18.930 1.00 95.06 161 ARG A N 1
ATOM 1345 C CA . ARG A 1 161 ? -0.500 -6.184 20.143 1.00 95.06 161 ARG A CA 1
ATOM 1346 C C . ARG A 1 161 ? -0.654 -4.676 20.368 1.00 95.06 161 ARG A C 1
ATOM 1348 O O . ARG A 1 161 ? -1.442 -4.279 21.223 1.00 95.06 161 ARG A O 1
ATOM 1355 N N . ARG A 1 162 ? 0.177 -3.842 19.728 1.00 94.75 162 ARG A N 1
ATOM 1356 C CA . ARG A 1 162 ? 0.225 -2.392 19.987 1.00 94.75 162 ARG A CA 1
ATOM 1357 C C . ARG A 1 162 ? -0.826 -1.632 19.194 1.00 94.75 162 ARG A C 1
ATOM 1359 O O . ARG A 1 162 ? -1.355 -0.650 19.710 1.00 94.75 162 ARG A O 1
ATOM 1366 N N . TYR A 1 163 ? -1.101 -2.063 17.967 1.00 95.62 163 TYR A N 1
ATOM 1367 C CA . TYR A 1 163 ? -1.966 -1.329 17.055 1.00 95.62 163 TYR A CA 1
ATOM 1368 C C . TYR A 1 163 ? -3.245 -2.108 16.719 1.00 95.62 163 TYR A C 1
ATOM 1370 O O . TYR A 1 163 ? -3.200 -3.329 16.574 1.00 95.62 163 TYR A O 1
ATOM 1378 N N . PRO A 1 164 ? -4.389 -1.416 16.582 1.00 94.88 164 PRO A N 1
ATOM 1379 C CA . PRO A 1 164 ? -5.675 -2.018 16.232 1.00 94.88 164 PRO A CA 1
ATOM 1380 C C . PRO A 1 164 ? -5.744 -2.357 14.733 1.00 94.88 164 PRO A C 1
ATOM 1382 O O . PRO A 1 164 ? -6.421 -1.687 13.956 1.00 94.88 164 PRO A O 1
ATOM 1385 N N . TRP A 1 165 ? -5.007 -3.386 14.318 1.00 96.50 165 TRP A N 1
ATOM 1386 C CA . TRP A 1 165 ? -5.034 -3.907 12.950 1.00 96.50 165 TRP A CA 1
ATOM 1387 C C . TRP A 1 165 ? -6.405 -4.497 12.607 1.00 96.50 165 TRP A C 1
ATOM 1389 O O . TRP A 1 165 ? -6.990 -5.218 13.415 1.00 96.50 165 TRP A O 1
ATOM 1399 N N . TYR A 1 166 ? -6.899 -4.252 11.391 1.00 96.75 166 TYR A N 1
ATOM 1400 C CA . TYR A 1 166 ? -8.069 -4.980 10.880 1.00 96.75 166 TYR A CA 1
ATOM 1401 C C . TYR A 1 166 ? -7.686 -6.396 10.418 1.00 96.75 166 TYR A C 1
ATOM 1403 O O . TYR A 1 166 ? -8.468 -7.335 10.540 1.00 96.75 166 TYR A O 1
ATOM 1411 N N . SER A 1 167 ? -6.472 -6.548 9.890 1.00 96.31 167 SER A N 1
ATOM 1412 C CA . SER A 1 167 ? -5.938 -7.797 9.330 1.00 96.31 167 SER A CA 1
ATOM 1413 C C . SER A 1 167 ? -4.423 -7.689 9.161 1.00 96.31 167 SER A C 1
ATOM 1415 O O . SER A 1 167 ? -3.912 -6.574 9.074 1.00 96.31 167 SER A O 1
ATOM 1417 N N . VAL A 1 168 ? -3.723 -8.813 9.042 1.00 95.94 168 VAL A N 1
ATOM 1418 C CA . VAL A 1 168 ? -2.292 -8.870 8.705 1.00 95.94 168 VAL A CA 1
ATOM 1419 C C . VAL A 1 168 ? -2.008 -10.109 7.860 1.00 95.94 168 VAL A C 1
ATOM 1421 O O . VAL A 1 168 ? -2.726 -11.105 7.989 1.00 95.94 168 VAL A O 1
ATOM 1424 N N . ASP A 1 169 ? -0.957 -10.062 7.055 1.00 92.94 169 ASP A N 1
ATOM 1425 C CA . ASP A 1 169 ? -0.228 -11.235 6.577 1.00 92.94 169 ASP A CA 1
ATOM 1426 C C . ASP A 1 169 ? 1.152 -11.292 7.262 1.00 92.94 169 ASP A C 1
ATOM 1428 O O . ASP A 1 169 ? 1.706 -10.267 7.674 1.00 92.94 169 ASP A O 1
ATOM 1432 N N . ALA A 1 170 ? 1.660 -12.504 7.490 1.00 80.69 170 ALA A N 1
ATOM 1433 C CA . ALA A 1 170 ? 2.833 -12.775 8.322 1.00 80.69 170 ALA A CA 1
ATOM 1434 C C . ALA A 1 170 ? 3.662 -13.934 7.765 1.00 80.69 170 ALA A C 1
ATOM 1436 O O . ALA A 1 170 ? 3.050 -14.889 7.231 1.00 80.69 170 ALA A O 1
#

Radius of gyration: 16.08 Å; chains: 1; bounding box: 45×33×42 Å

Secondary structure (DSSP, 8-state):
---S--EEP-SHHHHHHHHTGGGSSTTTS---GGGGSHHHHHHHHHHHHHHHHTTTT-SEEB----TT-HHHHHHHHHHHHHHH---PBPEEETT--HHHHHHHHHTT--EEEEE---TT--HHHHHHHHHHHHHHSB-TTT--BSSEEEETT---HHHHHHS--SEE--

pLDDT: mean 92.13, std 10.9, range [44.94, 98.81]

Foldseek 3Di:
DDPDAAEAELCLVVVCVVPFVPPDDDPPPTDPVVCVDPVVVVSLVVSLVVCVVCVVRHPAYAFSADAPDLPSRVVSQVCCCPVRVDHHAYEDEQPDDLVSVVVVVVVVAQEHEYEHPDPPDDPVSSCVRVVVNQVVQADPPVSAGSGAYEYEVPPDPVVVVPHPHPYYDD